Protein AF-A0A376FF50-F1 (afdb_monomer)

Solvent-accessible surface area (backbone atoms only — not comparable to full-atom values): 6793 Å² total; per-residue (Å²): 136,68,72,67,60,72,72,41,51,67,48,70,75,62,70,67,86,83,68,88,55,48,94,64,53,71,67,59,52,50,53,50,54,50,48,50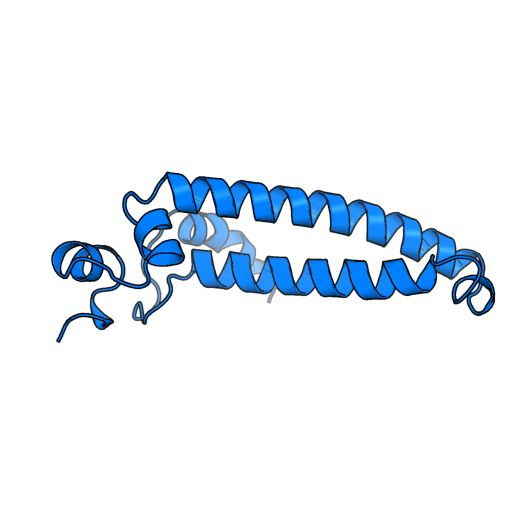,53,28,52,52,48,32,50,57,21,45,48,45,56,32,73,81,84,43,24,80,82,51,56,72,71,56,36,54,52,24,51,55,50,25,56,52,28,50,54,52,39,51,53,52,50,52,53,52,53,51,52,42,67,67,45,78,64,45,57,53,30,71,74,71,71,56,77,56,69,74,56,30,51,76,76,24,49,73,74,53,135

Organism: Enterobacter asburiae (NCBI:txid61645)

Radius of gyration: 19.46 Å; Cα contacts (8 Å, |Δi|>4): 78; chains: 1; bounding box: 48×35×45 Å

Foldseek 3Di:
DPVVVVVCPVVVVVPPDDDQQAPDDPVRVVLVVLLVVLVVLLVVLVQCLDPPPRVVVDDPVSNVVSVVSNVVSVVSNVVSVVVVVVVCVVLPCSVVCVPVVDDDLVSCCVHPVNVHD

Secondary structure (DSSP, 8-state):
--HHHHHHHHHHHHT---S---SS-HHHHHHHHHHHHHHHHHHHHHHHH-TTTTGGGS-HHHHHHHHHHHHHHHHHHHHHHHHHHHHHHHSTTHHHHHHHS---HHHHHHH-GGG--

pLDDT: mean 76.72, std 19.45, range [38.84, 97.5]

Structure (mmCIF, N/CA/C/O backbone):
data_AF-A0A376FF50-F1
#
_entry.id   AF-A0A376FF50-F1
#
loop_
_atom_site.group_PDB
_atom_site.id
_atom_site.type_symbol
_atom_site.label_atom_id
_atom_site.label_alt_id
_atom_site.label_comp_id
_atom_site.label_asym_id
_atom_site.label_entity_id
_atom_site.label_seq_id
_atom_site.pdbx_PDB_ins_code
_atom_site.Cartn_x
_atom_site.Cartn_y
_atom_site.Cartn_z
_atom_site.occupancy
_atom_site.B_iso_or_equiv
_atom_site.auth_seq_id
_atom_site.auth_comp_id
_atom_site.auth_asym_id
_atom_site.auth_atom_id
_atom_site.pdbx_PDB_model_num
ATOM 1 N N . MET A 1 1 ? -17.719 17.156 -13.826 1.00 40.12 1 MET A N 1
ATOM 2 C CA . MET A 1 1 ? -17.849 15.989 -12.921 1.00 40.12 1 MET A CA 1
ATOM 3 C C . MET A 1 1 ? -16.765 15.893 -11.836 1.00 40.12 1 MET A C 1
ATOM 5 O O . MET A 1 1 ? -16.840 14.989 -11.023 1.00 40.12 1 MET A O 1
ATOM 9 N N . ILE A 1 2 ? -15.793 16.817 -11.772 1.00 38.84 2 ILE A N 1
ATOM 10 C CA . ILE A 1 2 ? -14.728 16.839 -10.742 1.00 38.84 2 ILE A CA 1
ATOM 11 C C . ILE A 1 2 ? -15.051 17.818 -9.588 1.00 38.84 2 ILE A C 1
ATOM 13 O O . ILE A 1 2 ? -14.555 17.664 -8.477 1.00 38.84 2 ILE A O 1
ATOM 17 N N . SER A 1 3 ? -15.947 18.794 -9.802 1.00 45.56 3 SER A N 1
ATOM 18 C CA . SER A 1 3 ? -16.231 19.848 -8.810 1.00 45.56 3 SER A CA 1
ATOM 19 C C . SER A 1 3 ? -17.161 19.433 -7.661 1.00 45.56 3 SER A C 1
ATOM 21 O O . SER A 1 3 ? -17.151 20.083 -6.619 1.00 45.56 3 SER A O 1
ATOM 23 N N . PHE A 1 4 ? -17.935 18.352 -7.806 1.00 45.59 4 PHE A N 1
ATOM 24 C CA . PHE A 1 4 ? -18.808 17.858 -6.732 1.00 45.59 4 PHE A CA 1
ATOM 25 C C . PHE A 1 4 ? -18.011 17.115 -5.644 1.00 45.59 4 PHE A C 1
ATOM 27 O O . PHE A 1 4 ? -18.285 17.258 -4.457 1.00 45.59 4 PHE A O 1
ATOM 34 N N . TRP A 1 5 ? -16.953 16.402 -6.044 1.00 40.22 5 TRP A N 1
ATOM 35 C CA . TRP A 1 5 ? -16.090 15.623 -5.150 1.00 40.22 5 TRP A CA 1
ATOM 36 C C . TRP A 1 5 ? -15.263 16.502 -4.198 1.00 40.22 5 TRP A C 1
ATOM 38 O O . TRP A 1 5 ? -15.186 16.229 -3.002 1.00 40.22 5 TRP A O 1
ATOM 48 N N . ALA A 1 6 ? -14.706 17.609 -4.700 1.00 48.25 6 ALA A N 1
ATOM 49 C CA . ALA A 1 6 ? -13.875 18.507 -3.896 1.00 48.25 6 ALA A CA 1
ATOM 50 C C . ALA A 1 6 ? -14.661 19.240 -2.790 1.00 48.25 6 ALA A C 1
ATOM 52 O O . ALA A 1 6 ? -14.111 19.529 -1.730 1.00 48.25 6 ALA A O 1
ATOM 53 N N . LYS A 1 7 ? -15.957 19.511 -3.003 1.00 46.31 7 LYS A N 1
ATOM 54 C CA . LYS A 1 7 ? -16.807 20.185 -2.006 1.00 46.31 7 LYS A CA 1
ATOM 55 C C . LYS A 1 7 ? -17.262 19.267 -0.866 1.00 46.31 7 LYS A C 1
ATOM 57 O O . LYS A 1 7 ? -17.538 19.769 0.220 1.00 46.31 7 LYS A O 1
ATOM 62 N N . ASN A 1 8 ? -17.280 17.948 -1.071 1.00 43.94 8 ASN A N 1
ATOM 63 C CA . ASN A 1 8 ? -17.814 16.989 -0.097 1.00 43.94 8 ASN A CA 1
ATOM 64 C C . ASN A 1 8 ? -16.758 16.208 0.700 1.00 43.94 8 ASN A C 1
ATOM 66 O O . ASN A 1 8 ? -17.137 15.466 1.602 1.00 43.94 8 ASN A O 1
ATOM 70 N N . ILE A 1 9 ? -15.456 16.422 0.470 1.00 53.75 9 ILE A N 1
ATOM 71 C CA . ILE A 1 9 ? -14.382 15.840 1.303 1.00 53.75 9 ILE A CA 1
ATOM 72 C C . ILE A 1 9 ? -14.592 16.145 2.791 1.00 53.75 9 ILE A C 1
ATOM 74 O O . ILE A 1 9 ? -14.396 15.275 3.634 1.00 53.75 9 ILE A O 1
ATOM 78 N N . ARG A 1 10 ? -15.073 17.353 3.118 1.00 48.25 10 ARG A N 1
ATOM 79 C CA . ARG A 1 10 ? -15.350 17.725 4.509 1.00 48.25 10 ARG A CA 1
ATOM 80 C C . ARG A 1 10 ? -16.533 16.934 5.094 1.00 48.25 10 ARG A C 1
ATOM 82 O O . ARG A 1 10 ? -16.460 16.573 6.254 1.00 48.25 10 ARG A O 1
ATOM 89 N N . LYS A 1 11 ? -17.564 16.592 4.306 1.00 48.31 11 LYS A N 1
ATOM 90 C CA . LYS A 1 11 ? -18.682 15.721 4.741 1.00 48.31 11 LYS A CA 1
ATOM 91 C C . LYS A 1 11 ? -18.275 14.250 4.875 1.00 48.31 11 LYS A C 1
ATOM 93 O O . LYS A 1 11 ? -18.715 13.586 5.802 1.00 48.31 11 LYS A O 1
ATOM 98 N N . ILE A 1 12 ? -17.390 13.771 3.999 1.00 52.84 12 ILE A N 1
ATOM 99 C CA . ILE A 1 12 ? -16.847 12.401 4.031 1.00 52.84 12 ILE A CA 1
ATOM 100 C C . ILE A 1 12 ? -15.953 12.184 5.264 1.00 52.84 12 ILE A C 1
ATOM 102 O O . ILE A 1 12 ? -15.954 11.106 5.847 1.00 52.84 12 ILE A O 1
ATOM 106 N N . VAL A 1 13 ? -15.227 13.222 5.690 1.00 53.44 13 VAL A N 1
ATOM 107 C CA . VAL A 1 13 ? -14.429 13.223 6.929 1.00 53.44 13 VAL A CA 1
ATOM 108 C C . VAL A 1 13 ? -15.298 13.388 8.187 1.00 53.44 13 VAL A C 1
ATOM 110 O O . VAL A 1 13 ? -14.889 12.963 9.261 1.00 53.44 13 VAL A O 1
ATOM 113 N N . VAL A 1 14 ? -16.493 13.980 8.070 1.00 48.12 14 VAL A N 1
ATOM 114 C CA . VAL A 1 14 ? -17.377 14.328 9.204 1.00 48.12 14 VAL A CA 1
ATOM 115 C C . VAL A 1 14 ? -18.429 13.253 9.524 1.00 48.12 14 VAL A C 1
ATOM 117 O O . VAL A 1 14 ? -19.156 13.401 10.496 1.00 48.12 14 VAL A O 1
ATOM 120 N N . ASN A 1 15 ? -18.465 12.127 8.802 1.00 46.91 15 ASN A N 1
ATOM 121 C CA . ASN A 1 15 ? -19.360 11.004 9.119 1.00 46.91 15 ASN A CA 1
ATOM 122 C C . ASN A 1 15 ? -20.852 11.409 9.181 1.00 46.91 15 ASN A C 1
ATOM 124 O O . ASN A 1 15 ? -21.595 10.926 10.029 1.00 46.91 15 ASN A O 1
ATOM 128 N N . GLU A 1 16 ? -21.300 12.306 8.292 1.00 41.84 16 GLU A N 1
ATOM 129 C CA . GLU A 1 16 ? -22.737 12.426 8.026 1.00 41.84 16 GLU A CA 1
ATOM 130 C C . GLU A 1 16 ? -23.148 11.237 7.158 1.00 41.84 16 GLU A C 1
ATOM 132 O O . GLU A 1 16 ? -22.758 11.137 5.992 1.00 41.84 16 GLU A O 1
ATOM 137 N N . GLU A 1 17 ? -23.892 10.326 7.775 1.00 48.69 17 GLU A N 1
ATOM 138 C CA . GLU A 1 17 ? -24.445 9.108 7.201 1.00 48.69 17 GLU A CA 1
ATOM 139 C C . GLU A 1 17 ? -25.130 9.383 5.857 1.00 48.69 17 GLU A C 1
ATOM 141 O O . GLU A 1 17 ? -26.199 9.988 5.777 1.00 48.69 17 GLU A O 1
ATOM 146 N N . VAL A 1 18 ? -24.515 8.917 4.770 1.00 42.31 18 VAL A N 1
ATOM 147 C CA . VAL A 1 18 ? -25.173 8.837 3.463 1.00 42.31 18 VAL A CA 1
ATOM 148 C C . VAL A 1 18 ? -25.208 7.374 3.051 1.00 42.31 18 VAL A C 1
ATOM 150 O O . VAL A 1 18 ? -24.349 6.889 2.316 1.00 42.31 18 VAL A O 1
ATOM 153 N N . GLY A 1 19 ? -26.217 6.673 3.562 1.00 40.22 19 GLY A N 1
ATOM 154 C CA . GLY A 1 19 ? -26.606 5.343 3.108 1.00 40.22 19 GLY A CA 1
ATOM 155 C C . GLY A 1 19 ? -26.541 4.287 4.201 1.00 40.22 19 GLY A C 1
ATOM 156 O O . GLY A 1 19 ? -25.491 4.088 4.804 1.00 40.22 19 GLY A O 1
ATOM 157 N N . ASP A 1 20 ? -27.683 3.622 4.380 1.00 39.84 20 ASP A N 1
ATOM 158 C CA . ASP A 1 20 ? -27.923 2.375 5.111 1.00 39.84 20 ASP A CA 1
ATOM 159 C C . ASP A 1 20 ? -26.628 1.596 5.410 1.00 39.84 20 ASP A C 1
ATOM 161 O O . ASP A 1 20 ? -25.996 0.997 4.525 1.00 39.84 20 ASP A O 1
ATOM 165 N N . THR A 1 21 ? -26.172 1.681 6.658 1.00 46.78 21 THR A N 1
ATOM 166 C CA . THR A 1 21 ? -24.999 0.973 7.163 1.00 46.78 21 THR A CA 1
ATOM 167 C C . THR A 1 21 ? -25.334 -0.511 7.272 1.00 46.78 21 THR A C 1
ATOM 169 O O . THR A 1 21 ? -25.604 -1.054 8.338 1.00 46.78 21 THR A O 1
ATOM 172 N N . GLY A 1 22 ? -25.257 -1.211 6.136 1.00 52.88 22 GLY A N 1
ATOM 173 C CA . GLY A 1 22 ? -25.058 -2.658 6.142 1.00 52.88 22 GLY A CA 1
ATOM 174 C C . GLY A 1 22 ? -23.777 -3.035 6.911 1.00 52.88 22 GLY A C 1
ATOM 175 O O . GLY A 1 22 ? -23.040 -2.174 7.378 1.00 52.88 22 GLY A O 1
ATOM 176 N N . ARG A 1 23 ? -23.448 -4.331 6.973 1.00 53.94 23 ARG A N 1
ATOM 177 C CA . ARG A 1 23 ? -22.352 -4.959 7.760 1.00 53.94 23 ARG A CA 1
ATOM 178 C C . ARG A 1 23 ? -20.961 -4.272 7.797 1.00 53.94 23 ARG A C 1
ATOM 180 O O . ARG A 1 23 ? -20.150 -4.642 8.637 1.00 53.94 23 ARG A O 1
ATOM 187 N N . TYR A 1 24 ? -20.653 -3.332 6.898 1.00 59.56 24 TYR A N 1
ATOM 188 C CA . TYR A 1 24 ? -19.389 -2.582 6.870 1.00 59.56 24 TYR A CA 1
ATOM 189 C C . TYR A 1 24 ? -19.619 -1.089 6.626 1.00 59.56 24 TYR A C 1
ATOM 191 O O . TYR A 1 24 ? -20.325 -0.708 5.683 1.00 59.56 24 TYR A O 1
ATOM 199 N N . ASN A 1 25 ? -18.931 -0.253 7.405 1.00 70.44 25 ASN A N 1
ATOM 200 C CA . ASN A 1 25 ? -19.004 1.201 7.284 1.00 70.44 25 ASN A CA 1
ATOM 201 C C . ASN A 1 25 ? -18.306 1.719 6.001 1.00 70.44 25 ASN A C 1
ATOM 203 O O . ASN A 1 25 ? -17.518 1.019 5.352 1.00 70.44 25 ASN A O 1
ATOM 207 N N . PHE A 1 26 ? -18.596 2.963 5.604 1.00 69.50 26 PHE A N 1
ATOM 208 C CA . PHE A 1 26 ? -18.020 3.573 4.396 1.00 69.50 26 PHE A CA 1
ATOM 209 C C . PHE A 1 26 ? -16.483 3.669 4.453 1.00 69.50 26 PHE A C 1
ATOM 211 O O . PHE A 1 26 ? -15.806 3.402 3.459 1.00 69.50 26 PHE A O 1
ATOM 218 N N . GLY A 1 27 ? -15.917 3.981 5.624 1.00 70.12 27 GLY A N 1
ATOM 219 C CA . GLY A 1 27 ? -14.467 4.059 5.830 1.00 70.12 27 GLY A CA 1
ATOM 220 C C . GLY A 1 27 ? -13.754 2.720 5.607 1.00 70.12 27 GLY A C 1
ATOM 221 O O . GLY A 1 27 ? -12.739 2.669 4.917 1.00 70.12 27 GLY A O 1
ATOM 222 N N . GLN A 1 28 ? -14.321 1.621 6.104 1.00 76.00 28 GLN A N 1
ATOM 223 C CA . GLN A 1 28 ? -13.835 0.253 5.924 1.00 76.00 28 GLN A CA 1
ATOM 224 C C . GLN A 1 28 ? -13.847 -0.138 4.446 1.00 76.00 28 GLN A C 1
ATOM 226 O O . GLN A 1 28 ? -12.859 -0.680 3.954 1.00 76.00 28 GLN A O 1
ATOM 231 N N . LYS A 1 29 ? -14.917 0.198 3.710 1.00 79.38 29 LYS A N 1
ATOM 232 C CA . LYS A 1 29 ? -14.988 -0.025 2.255 1.00 79.38 29 LYS A CA 1
ATOM 233 C C . LYS A 1 29 ? -13.920 0.777 1.507 1.00 79.38 29 LYS A C 1
ATOM 235 O O . LYS A 1 29 ? -13.273 0.235 0.614 1.00 79.38 29 LYS A O 1
ATOM 240 N N . CYS A 1 30 ? -13.696 2.037 1.881 1.00 79.62 30 CYS A N 1
ATOM 241 C CA . CYS A 1 30 ? -12.648 2.869 1.286 1.00 79.62 30 CYS A CA 1
ATOM 242 C C . CYS A 1 30 ? -11.245 2.300 1.534 1.00 79.62 30 CYS A C 1
ATOM 244 O O . CYS A 1 30 ? -10.469 2.178 0.590 1.00 79.62 30 CYS A O 1
ATOM 246 N N . VAL A 1 31 ? -10.932 1.907 2.773 1.00 87.44 31 VAL A N 1
ATOM 247 C CA . VAL A 1 31 ? -9.645 1.281 3.125 1.00 87.44 31 VAL A CA 1
ATOM 248 C C . VAL A 1 31 ? -9.453 -0.036 2.369 1.00 87.44 31 VAL A C 1
ATOM 250 O O . VAL A 1 31 ? -8.370 -0.275 1.840 1.00 87.44 31 VAL A O 1
ATOM 253 N N . PHE A 1 32 ? -10.504 -0.851 2.245 1.00 86.06 32 PHE A N 1
ATOM 254 C CA . PHE A 1 32 ? -10.481 -2.100 1.482 1.00 86.06 32 PHE A CA 1
ATOM 255 C C . PHE A 1 32 ? -10.145 -1.873 0.002 1.00 86.06 32 PHE A C 1
ATOM 257 O O . PHE A 1 32 ? -9.191 -2.456 -0.514 1.00 86.06 32 PHE A O 1
ATOM 264 N N . TRP A 1 33 ? -10.877 -0.985 -0.677 1.00 86.62 33 TRP A N 1
ATOM 265 C CA . TRP A 1 33 ? -10.624 -0.691 -2.090 1.00 86.62 33 TRP A CA 1
ATOM 266 C C . TRP A 1 33 ? -9.261 -0.032 -2.313 1.00 86.62 33 TRP A C 1
ATOM 268 O O . TRP A 1 33 ? -8.565 -0.390 -3.262 1.00 86.62 33 TRP A O 1
ATOM 278 N N . ALA A 1 34 ? -8.843 0.877 -1.426 1.00 89.69 34 ALA A N 1
ATOM 279 C CA . ALA A 1 34 ? -7.516 1.482 -1.486 1.00 89.69 34 ALA A CA 1
ATOM 280 C C . ALA A 1 34 ? -6.408 0.423 -1.363 1.00 89.69 34 ALA A C 1
ATOM 282 O O . ALA A 1 34 ? -5.493 0.398 -2.186 1.00 89.69 34 ALA A O 1
ATOM 283 N N . ALA A 1 35 ? -6.515 -0.487 -0.388 1.00 91.88 35 ALA A N 1
ATOM 284 C CA . ALA A 1 35 ? -5.552 -1.568 -0.201 1.00 91.88 35 ALA A CA 1
ATOM 285 C C . ALA A 1 35 ? -5.469 -2.484 -1.433 1.00 91.88 35 ALA A C 1
ATOM 287 O O . ALA A 1 35 ? -4.367 -2.786 -1.887 1.00 91.88 35 ALA A O 1
ATOM 288 N N . ILE A 1 36 ? -6.610 -2.867 -2.022 1.00 94.44 36 ILE A N 1
ATOM 289 C CA . ILE A 1 36 ? -6.650 -3.688 -3.245 1.00 94.44 36 ILE A CA 1
ATOM 290 C C . ILE A 1 36 ? -5.949 -2.987 -4.405 1.00 94.44 36 ILE A C 1
ATOM 292 O O . ILE A 1 36 ? -5.107 -3.594 -5.066 1.00 94.44 36 ILE A O 1
ATOM 296 N N . ILE A 1 37 ? -6.267 -1.714 -4.652 1.00 94.44 37 ILE A N 1
ATOM 297 C CA . ILE A 1 37 ? -5.674 -0.956 -5.758 1.00 94.44 37 ILE A CA 1
ATOM 298 C C . ILE A 1 37 ? -4.152 -0.893 -5.599 1.00 94.44 37 ILE A C 1
ATOM 300 O O . ILE A 1 37 ? -3.427 -1.193 -6.549 1.00 94.44 37 ILE A O 1
ATOM 304 N N . PHE A 1 38 ? -3.648 -0.564 -4.407 1.00 95.62 38 PHE A N 1
ATOM 305 C CA . PHE A 1 38 ? -2.203 -0.486 -4.185 1.00 95.62 38 PHE A CA 1
ATOM 306 C C . PHE A 1 38 ? -1.512 -1.851 -4.232 1.00 95.62 38 PHE A C 1
ATOM 308 O O . PHE A 1 38 ? -0.406 -1.934 -4.762 1.00 95.62 38 PHE A O 1
ATOM 315 N N . LEU A 1 39 ? -2.154 -2.926 -3.766 1.00 95.62 39 LEU A N 1
ATOM 316 C CA . LEU A 1 39 ? -1.630 -4.288 -3.909 1.00 95.62 39 LEU A CA 1
ATOM 317 C C . LEU A 1 39 ? -1.515 -4.704 -5.379 1.00 95.62 39 LEU A C 1
ATOM 319 O O . LEU A 1 39 ? -0.486 -5.244 -5.781 1.00 95.62 39 LEU A O 1
ATOM 323 N N . VAL A 1 40 ? -2.527 -4.412 -6.200 1.00 97.12 40 VAL A N 1
ATOM 324 C CA . VAL A 1 40 ? -2.481 -4.692 -7.643 1.00 97.12 40 VAL A CA 1
ATOM 325 C C . VAL A 1 40 ? -1.387 -3.865 -8.321 1.00 97.12 40 VAL A C 1
ATOM 327 O O . VAL A 1 40 ? -0.612 -4.407 -9.109 1.00 97.12 40 VAL A O 1
ATOM 330 N N . LEU A 1 41 ? -1.267 -2.575 -7.987 1.00 95.75 41 LEU A N 1
ATOM 331 C CA . LEU A 1 41 ? -0.198 -1.719 -8.509 1.00 95.75 41 LEU A CA 1
ATOM 332 C C . LEU A 1 41 ? 1.188 -2.246 -8.125 1.00 95.75 41 LEU A C 1
ATOM 334 O O . LEU A 1 41 ? 2.070 -2.295 -8.983 1.00 95.75 41 LEU A O 1
ATOM 338 N N . LEU A 1 42 ? 1.379 -2.675 -6.874 1.00 96.81 42 LEU A N 1
ATOM 339 C CA . LEU A 1 42 ? 2.620 -3.292 -6.404 1.00 96.81 42 LEU A CA 1
ATOM 340 C C . LEU A 1 42 ? 2.930 -4.588 -7.142 1.00 96.81 42 LEU A C 1
ATOM 342 O O . LEU A 1 42 ? 4.071 -4.783 -7.546 1.00 96.81 42 LEU A O 1
ATOM 346 N N . LEU A 1 43 ? 1.932 -5.446 -7.354 1.00 97.38 43 LEU A N 1
ATOM 347 C CA . LEU A 1 43 ? 2.108 -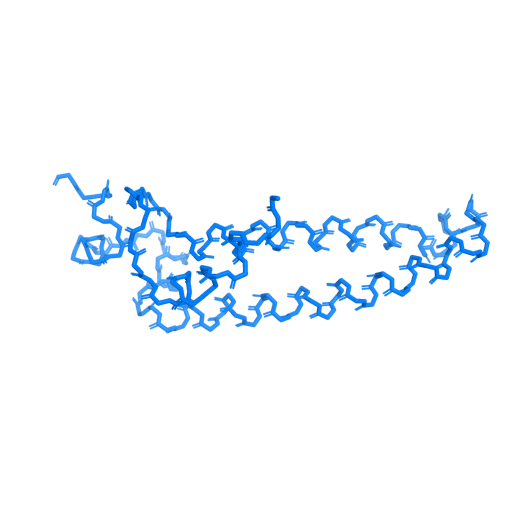6.708 -8.062 1.00 97.38 43 LEU A CA 1
ATOM 348 C C . LEU A 1 43 ? 2.547 -6.467 -9.510 1.00 97.38 43 LEU A C 1
ATOM 350 O O . LEU A 1 43 ? 3.569 -6.997 -9.937 1.00 97.38 43 LEU A O 1
ATOM 354 N N . VAL A 1 44 ? 1.817 -5.630 -10.253 1.00 96.81 44 VAL A N 1
ATOM 355 C CA . VAL A 1 44 ? 2.112 -5.350 -11.668 1.00 96.81 44 VAL A CA 1
ATOM 356 C C . VAL A 1 44 ? 3.482 -4.690 -11.815 1.00 96.81 44 VAL A C 1
ATOM 358 O O . VAL A 1 44 ? 4.314 -5.148 -12.597 1.00 96.81 44 VAL A O 1
ATOM 361 N N . SER A 1 45 ? 3.747 -3.636 -11.041 1.00 96.31 45 SER A N 1
ATOM 362 C CA . SER A 1 45 ? 5.040 -2.945 -11.084 1.00 96.31 45 SER A CA 1
ATOM 363 C C . SER A 1 45 ? 6.190 -3.829 -10.592 1.00 96.31 45 SER A C 1
ATOM 365 O O . SER A 1 45 ? 7.269 -3.792 -11.178 1.00 96.31 45 SER A O 1
ATOM 367 N N . GLY A 1 46 ? 5.947 -4.668 -9.581 1.00 96.38 46 GLY A N 1
ATOM 368 C CA . GLY A 1 46 ? 6.897 -5.630 -9.025 1.00 96.38 46 GLY A CA 1
ATOM 369 C C . GLY A 1 46 ? 7.311 -6.680 -10.048 1.00 96.38 46 GLY A C 1
ATOM 370 O O . GLY A 1 46 ? 8.502 -6.903 -10.240 1.00 96.38 46 GLY A O 1
ATOM 371 N N . VAL A 1 47 ? 6.345 -7.251 -10.776 1.00 96.44 47 VAL A N 1
ATOM 372 C CA . VAL A 1 47 ? 6.611 -8.181 -11.883 1.00 96.44 47 VAL A CA 1
ATOM 373 C C . VAL A 1 47 ? 7.454 -7.508 -12.968 1.00 96.44 47 VAL A C 1
ATOM 375 O O . VAL A 1 47 ? 8.432 -8.094 -13.419 1.00 96.44 47 VAL A O 1
ATOM 378 N N . ILE A 1 48 ? 7.154 -6.260 -13.342 1.00 95.25 48 ILE A N 1
ATOM 379 C CA . ILE A 1 48 ? 7.919 -5.538 -14.374 1.00 95.25 48 ILE A CA 1
ATOM 380 C C . ILE A 1 48 ? 9.385 -5.318 -13.962 1.00 95.25 48 ILE A C 1
ATOM 382 O O . ILE A 1 48 ? 10.278 -5.415 -14.803 1.00 95.25 48 ILE A O 1
ATOM 386 N N . ILE A 1 49 ? 9.668 -5.025 -12.688 1.00 95.94 49 ILE A N 1
ATOM 387 C CA . ILE A 1 49 ? 11.042 -4.776 -12.210 1.00 95.94 49 ILE A CA 1
ATOM 388 C C . ILE A 1 49 ? 11.782 -6.051 -11.774 1.00 95.94 49 ILE A C 1
ATOM 390 O O . ILE A 1 49 ? 12.971 -5.985 -11.449 1.00 95.94 49 ILE A O 1
ATOM 394 N N . TRP A 1 50 ? 11.122 -7.212 -11.784 1.00 96.38 50 TRP A N 1
ATOM 395 C CA . TRP A 1 50 ? 11.671 -8.456 -11.254 1.00 96.38 50 TRP A CA 1
ATOM 396 C C . TRP A 1 50 ? 12.798 -9.006 -12.133 1.00 96.38 50 TRP A C 1
ATOM 398 O O . TRP A 1 50 ? 12.582 -9.595 -13.197 1.00 96.38 50 TRP A O 1
ATOM 408 N N . ARG A 1 51 ? 14.035 -8.849 -11.658 1.00 91.31 51 ARG A N 1
ATOM 409 C CA . ARG A 1 51 ? 15.239 -9.424 -12.271 1.00 91.31 51 ARG A CA 1
ATOM 410 C C . ARG A 1 51 ? 15.604 -10.777 -11.638 1.00 91.31 51 ARG A C 1
ATOM 412 O O . ARG A 1 51 ? 15.431 -10.928 -10.432 1.00 91.31 51 ARG A O 1
ATOM 419 N N . PRO A 1 52 ? 16.150 -11.736 -12.409 1.00 91.38 52 PRO A N 1
ATOM 420 C CA . PRO A 1 52 ? 16.366 -11.702 -13.861 1.00 91.38 52 PRO A CA 1
ATOM 421 C C . PRO A 1 52 ? 15.149 -12.159 -14.690 1.00 91.38 52 PRO A C 1
ATOM 423 O O . PRO A 1 52 ? 15.221 -12.127 -15.909 1.00 91.38 52 PRO A O 1
ATOM 426 N N . TYR A 1 53 ? 14.055 -12.593 -14.062 1.00 92.75 53 TYR A N 1
ATOM 427 C CA . TYR A 1 53 ? 13.004 -13.369 -14.732 1.00 92.75 53 TYR A CA 1
ATOM 428 C C . TYR A 1 53 ? 12.140 -12.576 -15.726 1.00 92.75 53 TYR A C 1
ATOM 430 O O . TYR A 1 53 ? 11.927 -13.039 -16.842 1.00 92.75 53 TYR A O 1
ATOM 438 N N . PHE A 1 54 ? 11.649 -11.392 -15.347 1.00 90.75 54 PHE A N 1
ATOM 439 C CA . PHE A 1 54 ? 10.638 -10.657 -16.124 1.00 90.75 54 PHE A CA 1
ATOM 440 C C . PHE A 1 54 ? 11.144 -9.313 -16.644 1.00 90.75 54 PHE A C 1
ATOM 442 O O . PHE A 1 54 ? 10.826 -8.925 -17.765 1.00 90.75 54 PHE A O 1
ATOM 449 N N . ALA A 1 55 ? 11.988 -8.620 -15.878 1.00 89.31 55 ALA A N 1
ATOM 450 C CA . ALA A 1 55 ? 12.511 -7.310 -16.252 1.00 89.31 55 ALA A CA 1
ATOM 451 C C . ALA A 1 55 ? 13.213 -7.257 -17.625 1.00 89.31 55 ALA A C 1
ATOM 453 O O . ALA A 1 55 ? 13.032 -6.255 -18.313 1.00 89.31 55 ALA A O 1
ATOM 454 N N . PRO A 1 56 ? 13.972 -8.278 -18.083 1.00 91.94 56 PRO A N 1
ATOM 455 C CA . PRO A 1 56 ? 14.586 -8.240 -19.413 1.00 91.94 56 PRO A CA 1
ATOM 456 C C . PRO A 1 56 ? 13.588 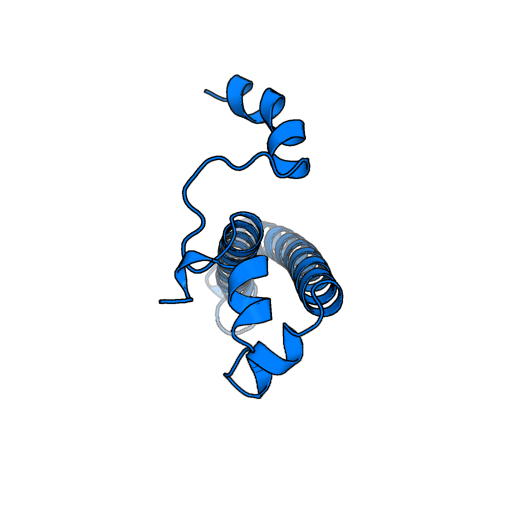-8.214 -20.580 1.00 91.94 56 PRO A C 1
ATOM 458 O O . PRO A 1 56 ? 13.970 -7.818 -21.677 1.00 91.94 56 PRO A O 1
ATOM 461 N N . ALA A 1 57 ? 12.328 -8.611 -20.364 1.00 92.88 57 ALA A N 1
ATOM 462 C CA . ALA A 1 57 ? 11.285 -8.582 -21.391 1.00 92.88 57 ALA A CA 1
ATOM 463 C C . ALA A 1 57 ? 10.691 -7.177 -21.617 1.00 92.88 57 ALA A C 1
ATOM 465 O O . ALA A 1 57 ? 9.961 -6.966 -22.585 1.00 92.88 57 ALA A O 1
ATOM 466 N N . PHE A 1 58 ? 10.992 -6.209 -20.744 1.00 92.12 58 PHE A N 1
ATOM 467 C CA . PHE A 1 58 ? 10.460 -4.848 -20.809 1.00 92.12 58 PHE A CA 1
ATOM 468 C C . PHE A 1 58 ? 11.532 -3.838 -21.232 1.00 92.12 58 PHE A C 1
ATOM 470 O O . PHE A 1 58 ? 12.724 -3.995 -20.967 1.00 92.12 58 PHE A O 1
ATOM 477 N N . SER A 1 59 ? 11.107 -2.746 -21.870 1.00 94.69 59 SER A N 1
ATOM 478 C CA . SER A 1 59 ? 12.016 -1.664 -22.254 1.00 94.69 59 SER A CA 1
ATOM 479 C C . SER A 1 59 ? 12.494 -0.865 -21.033 1.00 94.69 59 SER A C 1
ATOM 481 O O . SER A 1 59 ? 11.791 -0.724 -20.030 1.00 94.69 59 SER A O 1
ATOM 483 N N . ILE A 1 60 ? 13.695 -0.283 -21.122 1.00 92.69 60 ILE A N 1
ATOM 484 C CA . ILE A 1 60 ? 14.298 0.500 -20.027 1.00 92.69 60 ILE A CA 1
ATOM 485 C C . ILE A 1 60 ? 13.376 1.633 -19.520 1.00 92.69 60 ILE A C 1
ATOM 487 O O . ILE A 1 60 ? 13.277 1.791 -18.299 1.00 92.69 60 ILE A O 1
ATOM 491 N N . PRO A 1 61 ? 12.671 2.406 -20.378 1.00 95.31 61 PRO A N 1
ATOM 492 C CA . PRO A 1 61 ? 11.735 3.429 -19.905 1.00 95.31 61 PRO A CA 1
ATOM 493 C C . PRO A 1 61 ? 10.593 2.859 -19.052 1.00 95.31 61 PRO A C 1
ATOM 495 O O . PRO A 1 61 ? 10.253 3.443 -18.024 1.00 95.31 61 PRO A O 1
ATOM 498 N N . VAL A 1 62 ? 10.048 1.697 -19.431 1.00 94.75 62 VAL A N 1
ATOM 499 C CA . VAL A 1 62 ? 8.960 1.029 -18.697 1.00 94.75 62 VAL A CA 1
ATOM 500 C C . VAL A 1 62 ? 9.439 0.554 -17.329 1.00 94.75 62 VAL A C 1
ATOM 502 O O . VAL A 1 62 ? 8.762 0.793 -16.335 1.00 94.75 62 VAL A O 1
ATOM 505 N N . ILE A 1 63 ? 10.636 -0.034 -17.250 1.00 94.81 63 ILE A N 1
ATOM 506 C CA . ILE A 1 63 ? 11.229 -0.474 -15.976 1.00 94.81 63 ILE A CA 1
ATOM 507 C C . ILE A 1 63 ? 11.426 0.714 -15.025 1.00 94.81 63 ILE A C 1
ATOM 509 O O . ILE A 1 63 ? 11.131 0.608 -13.838 1.00 94.81 63 ILE A O 1
ATOM 513 N N . ARG A 1 64 ? 11.898 1.863 -15.530 1.00 96.12 64 ARG A N 1
ATOM 514 C CA . ARG A 1 64 ? 12.087 3.077 -14.713 1.00 96.12 64 ARG A CA 1
ATOM 515 C C . ARG A 1 64 ? 10.765 3.616 -14.174 1.00 96.12 64 ARG A C 1
ATOM 517 O O . ARG A 1 64 ? 10.684 3.959 -12.997 1.00 96.12 64 ARG A O 1
ATOM 524 N N . PHE A 1 65 ? 9.736 3.662 -15.019 1.00 96.62 65 PHE A N 1
ATOM 525 C CA . PHE A 1 65 ? 8.401 4.071 -14.592 1.00 96.62 65 PHE A CA 1
ATOM 526 C C . PHE A 1 65 ? 7.810 3.093 -13.570 1.00 96.62 65 PHE A C 1
ATOM 528 O O . PHE A 1 65 ? 7.293 3.522 -12.542 1.00 96.62 65 PHE A O 1
ATOM 535 N N . ALA A 1 66 ? 7.948 1.786 -13.808 1.00 95.19 66 ALA A N 1
ATOM 536 C CA . ALA A 1 66 ? 7.500 0.753 -12.883 1.00 95.19 66 ALA A CA 1
ATOM 537 C C . ALA A 1 66 ? 8.208 0.852 -11.528 1.00 95.19 66 ALA A C 1
ATOM 539 O O . ALA A 1 66 ? 7.549 0.714 -10.508 1.00 95.19 66 ALA A O 1
ATOM 540 N N . LEU A 1 67 ? 9.506 1.172 -11.494 1.00 96.19 67 LEU A N 1
ATOM 541 C CA . LEU A 1 67 ? 10.242 1.378 -10.244 1.00 96.19 67 LEU A CA 1
ATOM 542 C C . LEU A 1 67 ? 9.665 2.547 -9.430 1.00 96.19 67 LEU A C 1
ATOM 544 O O . LEU A 1 67 ? 9.381 2.394 -8.246 1.00 96.19 67 LEU A O 1
ATOM 548 N N . MET A 1 68 ? 9.435 3.695 -10.078 1.00 97.31 68 MET A N 1
ATOM 549 C CA . MET A 1 68 ? 8.820 4.864 -9.440 1.00 97.31 68 MET A CA 1
ATOM 550 C C . MET A 1 68 ? 7.408 4.547 -8.928 1.00 97.31 68 MET A C 1
ATOM 552 O O . MET A 1 68 ? 7.074 4.871 -7.788 1.00 97.31 68 MET A O 1
ATOM 556 N N . LEU A 1 69 ? 6.594 3.884 -9.757 1.00 96.75 69 LEU A N 1
ATOM 557 C CA . LEU A 1 69 ? 5.235 3.481 -9.404 1.00 96.75 69 LEU A CA 1
ATOM 558 C C . LEU A 1 69 ? 5.226 2.492 -8.233 1.00 96.75 69 LEU A C 1
ATOM 560 O O . LEU A 1 69 ? 4.403 2.635 -7.333 1.00 96.75 69 LEU A O 1
ATOM 564 N N . HIS A 1 70 ? 6.154 1.532 -8.213 1.00 97.38 70 HIS A N 1
ATOM 565 C CA . HIS A 1 70 ? 6.286 0.546 -7.144 1.00 97.38 70 HIS A CA 1
ATOM 566 C C . HIS A 1 70 ? 6.632 1.215 -5.814 1.00 97.38 70 HIS A C 1
ATOM 568 O O . HIS A 1 70 ? 5.967 0.969 -4.812 1.00 97.38 70 HIS A O 1
ATOM 574 N N . SER A 1 71 ? 7.624 2.113 -5.802 1.00 97.25 71 SER A N 1
ATOM 575 C CA . SER A 1 71 ? 7.998 2.859 -4.596 1.00 97.25 71 SER A CA 1
ATOM 576 C C . SER A 1 71 ? 6.847 3.719 -4.072 1.00 97.25 71 SER A C 1
ATOM 578 O O . SER A 1 71 ? 6.581 3.721 -2.872 1.00 97.25 71 SER A O 1
ATOM 580 N N . PHE A 1 72 ? 6.124 4.410 -4.957 1.00 97.44 72 PHE A N 1
ATOM 581 C CA . PHE A 1 72 ? 4.960 5.201 -4.563 1.00 97.44 72 PHE A CA 1
ATOM 582 C C . PHE A 1 72 ? 3.831 4.326 -4.001 1.00 97.44 72 PHE A C 1
ATOM 584 O O . PHE A 1 72 ? 3.302 4.617 -2.928 1.00 97.44 72 PHE A O 1
ATOM 591 N N . ALA A 1 73 ? 3.489 3.232 -4.689 1.00 96.44 73 ALA A N 1
ATOM 592 C CA . ALA A 1 73 ? 2.453 2.301 -4.250 1.00 96.44 73 ALA A CA 1
ATOM 593 C C . ALA A 1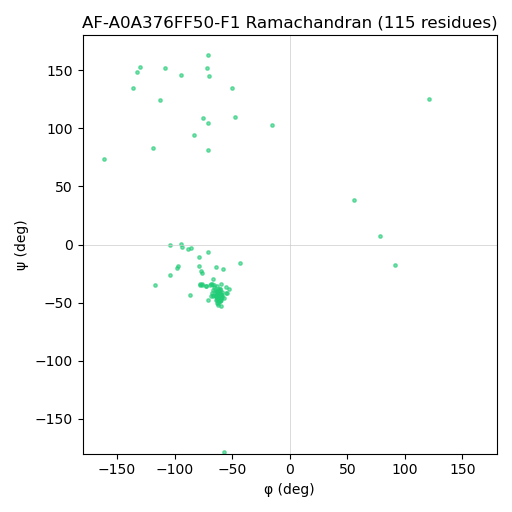 73 ? 2.813 1.626 -2.917 1.00 96.44 73 ALA A C 1
ATOM 595 O O . ALA A 1 73 ? 1.933 1.448 -2.078 1.00 96.44 73 ALA A O 1
ATOM 596 N N . ALA A 1 74 ? 4.095 1.318 -2.682 1.00 96.62 74 ALA A N 1
ATOM 597 C CA . ALA A 1 74 ? 4.575 0.767 -1.417 1.00 96.62 74 ALA A CA 1
ATOM 598 C C . ALA A 1 74 ? 4.338 1.741 -0.258 1.00 96.62 74 ALA A C 1
ATOM 600 O O . ALA A 1 74 ? 3.741 1.370 0.749 1.00 96.62 74 ALA A O 1
ATOM 601 N N . VAL A 1 75 ? 4.754 3.002 -0.415 1.00 97.50 75 VAL A N 1
ATOM 602 C CA . VAL A 1 75 ? 4.565 4.033 0.616 1.00 97.50 75 VAL A CA 1
ATOM 603 C C . VAL A 1 75 ? 3.078 4.284 0.870 1.00 97.50 75 VAL A C 1
ATOM 605 O O . VAL A 1 75 ? 2.651 4.326 2.022 1.00 97.50 75 VAL A O 1
ATOM 608 N N . ALA A 1 76 ? 2.274 4.397 -0.188 1.00 94.38 76 ALA A N 1
ATOM 609 C CA . ALA A 1 76 ? 0.836 4.601 -0.057 1.00 94.38 76 ALA A CA 1
ATOM 610 C C . ALA A 1 76 ? 0.148 3.423 0.655 1.00 94.38 76 ALA A C 1
ATOM 612 O O . ALA A 1 76 ? -0.669 3.647 1.549 1.00 94.38 76 ALA A O 1
ATOM 613 N N . LEU A 1 77 ? 0.514 2.177 0.329 1.00 94.81 77 LEU A N 1
ATOM 614 C CA . LEU A 1 77 ? -0.019 0.997 1.009 1.00 94.81 77 LEU A CA 1
ATOM 615 C C . LEU A 1 77 ? 0.376 0.969 2.489 1.00 94.81 77 LEU A C 1
ATOM 617 O O . LEU A 1 77 ? -0.470 0.669 3.325 1.00 94.81 77 LEU A O 1
ATOM 621 N N . ILE A 1 78 ? 1.617 1.332 2.833 1.00 95.88 78 ILE A N 1
ATOM 622 C CA . ILE A 1 78 ? 2.049 1.442 4.235 1.00 95.88 78 ILE A CA 1
ATOM 623 C C . ILE A 1 78 ? 1.152 2.428 4.993 1.00 95.88 78 ILE A C 1
ATOM 625 O O . ILE A 1 78 ? 0.657 2.092 6.067 1.00 95.88 78 ILE A O 1
ATOM 629 N N . VAL A 1 79 ? 0.871 3.604 4.423 1.00 94.88 79 VAL A N 1
ATOM 630 C CA . VAL A 1 79 ? -0.030 4.595 5.039 1.00 94.88 79 VAL A CA 1
ATOM 631 C C . VAL A 1 79 ? -1.446 4.034 5.214 1.00 94.88 79 VAL A C 1
ATOM 633 O O . VAL A 1 79 ? -2.035 4.192 6.282 1.00 94.88 79 VAL A O 1
ATOM 636 N N . VAL A 1 80 ? -1.987 3.337 4.208 1.00 92.56 80 VAL A N 1
ATOM 637 C CA . VAL A 1 80 ? -3.309 2.688 4.301 1.00 92.56 80 VAL A CA 1
ATOM 638 C C . VAL A 1 80 ? -3.342 1.654 5.429 1.00 92.56 80 VAL A C 1
ATOM 640 O O . VAL A 1 80 ? -4.293 1.634 6.210 1.00 92.56 80 VAL A O 1
ATOM 643 N N . ILE A 1 81 ? -2.297 0.835 5.565 1.00 93.12 81 ILE A N 1
ATOM 644 C CA . ILE A 1 81 ? -2.185 -0.156 6.641 1.00 93.12 81 ILE A CA 1
ATOM 645 C C . ILE A 1 81 ? -2.055 0.517 8.013 1.00 93.12 81 ILE A C 1
ATOM 647 O O . ILE A 1 81 ? -2.694 0.071 8.964 1.00 93.12 81 ILE A O 1
ATOM 651 N N . MET A 1 82 ? -1.307 1.617 8.133 1.00 92.62 82 MET A N 1
ATOM 652 C CA . MET A 1 82 ? -1.235 2.381 9.386 1.00 92.62 82 MET A CA 1
ATOM 653 C C . MET A 1 82 ? -2.615 2.892 9.817 1.00 92.62 82 MET A C 1
ATOM 655 O O . MET A 1 82 ? -2.998 2.717 10.973 1.00 92.62 82 MET A O 1
ATOM 659 N N . VAL A 1 83 ? -3.385 3.471 8.887 1.00 89.19 83 VAL A N 1
ATOM 660 C CA . VAL A 1 83 ? -4.760 3.929 9.151 1.00 89.19 83 VAL A CA 1
ATOM 661 C C . VAL A 1 83 ? -5.669 2.756 9.528 1.00 89.19 83 VAL A C 1
ATOM 663 O O . VAL A 1 83 ? -6.455 2.870 10.467 1.00 89.19 83 VAL A O 1
ATOM 666 N N . HIS A 1 84 ? -5.541 1.618 8.844 1.00 87.81 84 HIS A N 1
ATOM 667 C CA . HIS A 1 84 ? -6.300 0.403 9.141 1.00 87.81 84 HIS A CA 1
ATOM 668 C C . HIS A 1 84 ? -6.042 -0.117 10.566 1.00 87.81 84 HIS A C 1
ATOM 670 O O . HIS A 1 84 ? -6.992 -0.369 11.307 1.00 87.81 84 HIS A O 1
ATOM 676 N N . ILE A 1 85 ? -4.772 -0.225 10.973 1.00 89.56 85 ILE A N 1
ATOM 677 C CA . ILE A 1 85 ? -4.383 -0.670 12.320 1.00 89.56 85 ILE A CA 1
ATOM 678 C C . ILE A 1 85 ? -4.876 0.322 13.376 1.00 89.56 85 ILE A C 1
ATOM 680 O O . ILE A 1 85 ? -5.434 -0.087 14.393 1.00 89.56 85 ILE A O 1
ATOM 684 N N . TYR A 1 86 ? -4.712 1.624 13.129 1.00 86.62 86 TYR A N 1
ATOM 685 C CA . TYR A 1 86 ? -5.209 2.656 14.036 1.00 86.62 86 TYR A CA 1
ATOM 686 C C . TYR A 1 86 ? -6.726 2.549 14.238 1.00 86.62 86 TYR A C 1
ATOM 688 O O . TYR A 1 86 ? -7.191 2.559 15.375 1.00 86.62 86 TYR A O 1
ATOM 696 N N . ALA A 1 87 ? -7.496 2.368 13.161 1.00 82.94 87 ALA A N 1
ATOM 697 C CA . ALA A 1 87 ? -8.943 2.187 13.244 1.00 82.94 87 ALA A CA 1
ATOM 698 C C . ALA A 1 87 ? -9.332 0.923 14.034 1.00 82.94 87 ALA A C 1
ATOM 700 O O . ALA A 1 87 ? -10.256 0.970 14.846 1.00 82.94 87 ALA A O 1
ATOM 701 N N . ALA A 1 88 ? -8.604 -0.185 13.846 1.00 82.50 88 ALA A N 1
ATOM 702 C CA . ALA A 1 88 ? -8.836 -1.429 14.580 1.00 82.50 88 ALA A CA 1
ATOM 703 C C . ALA A 1 88 ? -8.545 -1.305 16.087 1.00 82.50 88 ALA A C 1
ATOM 705 O O . ALA A 1 88 ? -9.235 -1.923 16.895 1.00 82.50 88 ALA A O 1
ATOM 706 N N . LEU A 1 89 ? -7.545 -0.503 16.469 1.00 84.19 89 LEU A N 1
ATOM 707 C CA . LEU A 1 89 ? -7.217 -0.224 17.872 1.00 84.19 89 LEU A CA 1
ATOM 708 C C . LEU A 1 89 ? -8.175 0.789 18.511 1.00 84.19 89 LEU A C 1
ATOM 710 O O . LEU A 1 89 ? -8.464 0.696 19.702 1.00 84.19 89 LEU A O 1
ATOM 714 N N . TRP A 1 90 ? -8.657 1.760 17.733 1.00 78.44 90 TRP A N 1
ATOM 715 C CA . TRP A 1 90 ? -9.558 2.809 18.208 1.00 78.44 90 TRP A CA 1
ATOM 716 C C . TRP A 1 90 ? -10.942 2.262 18.569 1.00 78.44 90 TRP A C 1
ATOM 718 O O . TRP A 1 90 ? -11.498 2.592 19.618 1.00 78.44 90 TRP A O 1
ATOM 728 N N . VAL A 1 91 ? -11.497 1.396 17.718 1.00 75.69 91 VAL A N 1
ATOM 729 C CA . VAL A 1 91 ? -12.796 0.767 17.964 1.00 75.69 91 VAL A CA 1
ATOM 730 C C . VAL A 1 91 ? -12.589 -0.442 18.877 1.00 75.69 91 VAL A C 1
ATOM 732 O O . VAL A 1 91 ? -12.274 -1.547 18.424 1.00 75.69 91 VAL A O 1
ATOM 735 N N . LYS A 1 92 ? -12.753 -0.225 20.187 1.00 74.00 92 LYS A N 1
ATOM 736 C CA . LYS A 1 92 ? -12.649 -1.272 21.218 1.00 74.00 92 LYS A CA 1
ATOM 737 C C . LYS A 1 92 ? -13.515 -2.475 20.840 1.00 74.00 92 LYS A C 1
ATOM 739 O O . LYS A 1 92 ? -14.646 -2.284 20.422 1.0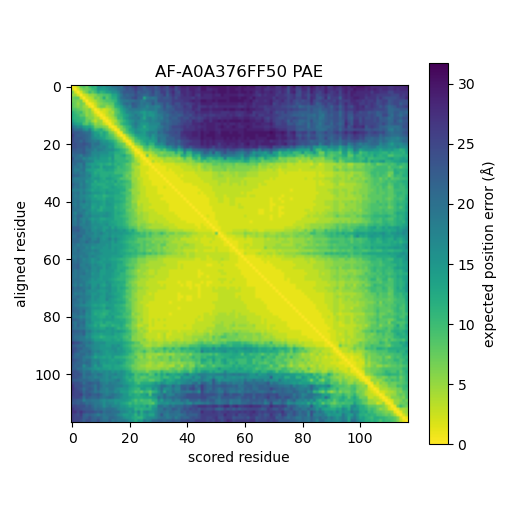0 74.00 92 LYS A O 1
ATOM 744 N N . GLY A 1 93 ? -12.991 -3.692 20.975 1.00 70.44 93 GLY A N 1
ATOM 745 C CA . GLY A 1 93 ? -13.691 -4.932 20.601 1.00 70.44 93 GLY A CA 1
ATOM 746 C C . GLY A 1 93 ? -13.448 -5.409 19.163 1.00 70.44 93 GLY A C 1
ATOM 747 O O . GLY A 1 93 ? -13.612 -6.594 18.897 1.00 70.44 93 GLY A O 1
ATOM 748 N N . THR A 1 94 ? -12.949 -4.556 18.257 1.00 75.75 94 THR A N 1
ATOM 749 C CA . THR A 1 94 ? -12.695 -4.941 16.849 1.00 75.75 94 THR A CA 1
ATOM 750 C C . THR A 1 94 ? -11.633 -6.029 16.716 1.00 75.75 94 THR A C 1
ATOM 752 O O . THR A 1 94 ? -11.779 -6.944 15.914 1.00 75.75 94 THR A O 1
ATOM 755 N N . ILE A 1 95 ? -10.556 -5.962 17.503 1.00 79.06 95 ILE A N 1
ATOM 756 C CA . ILE A 1 95 ? -9.488 -6.975 17.456 1.00 79.06 95 ILE A CA 1
ATOM 757 C C . ILE A 1 95 ? -10.002 -8.328 17.956 1.00 79.06 95 ILE A C 1
ATOM 759 O O . ILE A 1 95 ? -9.775 -9.339 17.299 1.00 79.06 95 ILE A O 1
ATOM 763 N N . THR A 1 96 ? -10.746 -8.342 19.064 1.00 77.25 96 THR A N 1
ATOM 764 C CA . THR A 1 96 ? -11.398 -9.550 19.589 1.00 77.25 96 THR A CA 1
ATOM 765 C C . THR A 1 96 ? -12.364 -10.136 18.562 1.00 77.25 96 THR A C 1
ATOM 767 O O . THR A 1 96 ? -12.299 -11.326 18.281 1.00 77.25 96 THR A O 1
ATOM 770 N N . ALA A 1 97 ? -13.164 -9.296 17.901 1.00 78.00 97 ALA A N 1
ATOM 771 C CA . ALA A 1 97 ? -14.048 -9.721 16.819 1.00 78.00 97 ALA A CA 1
ATOM 772 C C . ALA A 1 97 ? -13.291 -10.381 15.651 1.00 78.00 97 ALA A C 1
ATOM 774 O O . ALA A 1 97 ? -13.753 -11.378 15.102 1.00 78.00 97 ALA A O 1
ATOM 775 N N . MET A 1 98 ? -12.124 -9.845 15.271 1.00 83.06 98 MET A N 1
ATOM 776 C CA . MET A 1 98 ? -11.302 -10.390 14.182 1.00 83.06 98 MET A CA 1
ATOM 777 C C . MET A 1 98 ? -10.601 -11.702 14.551 1.00 83.06 98 MET A C 1
ATOM 779 O O . MET A 1 98 ? -10.434 -12.556 13.685 1.00 83.06 98 MET A O 1
ATOM 783 N N . VAL A 1 99 ? -10.167 -11.850 15.804 1.00 81.81 99 VAL A N 1
ATOM 784 C CA . VAL A 1 99 ? -9.405 -13.024 16.260 1.00 81.81 99 VAL A CA 1
ATOM 785 C C . VAL A 1 99 ? -10.328 -14.159 16.693 1.00 81.81 99 VAL A C 1
ATOM 787 O O . VAL A 1 99 ? -10.082 -15.313 16.356 1.00 81.81 99 VAL A O 1
ATOM 790 N N . GLU A 1 100 ? -11.386 -13.840 17.433 1.00 78.50 100 GLU A N 1
ATOM 791 C CA . GLU A 1 100 ? -12.274 -14.830 18.043 1.00 78.50 100 GLU A CA 1
ATOM 792 C C . GLU A 1 100 ? -13.530 -15.095 17.200 1.00 78.50 100 GLU A C 1
ATOM 794 O O . GLU A 1 100 ? -14.183 -16.121 17.373 1.00 78.50 100 GLU A O 1
ATOM 799 N N . GLY A 1 101 ? -13.875 -14.202 16.266 1.00 76.00 101 GLY A N 1
ATOM 800 C CA . GLY A 1 101 ? -14.979 -14.398 15.321 1.00 76.00 101 GLY A CA 1
ATOM 801 C C . GLY A 1 101 ? -16.383 -14.143 15.883 1.00 76.00 101 GLY A C 1
ATOM 802 O O . GLY A 1 101 ? -17.363 -14.394 15.182 1.00 76.00 101 GLY A O 1
ATOM 803 N N . TRP A 1 102 ? -16.503 -13.632 17.111 1.00 71.44 102 TRP A N 1
ATOM 804 C CA . TRP A 1 102 ? -17.779 -13.298 17.751 1.00 71.44 102 TRP A CA 1
ATOM 805 C C . TRP A 1 102 ? -17.759 -11.877 18.329 1.00 71.44 102 TRP A C 1
ATOM 807 O O . TRP A 1 102 ? -16.706 -11.332 18.657 1.00 71.44 102 TRP A O 1
ATOM 817 N N . VAL A 1 103 ? -18.937 -11.258 18.410 1.00 67.38 103 VAL A N 1
ATOM 818 C CA . VAL A 1 103 ? -19.148 -9.901 18.936 1.00 67.38 103 VAL A CA 1
ATOM 819 C C . VAL A 1 103 ? -20.315 -9.910 19.913 1.00 67.38 103 VAL A C 1
ATOM 821 O O . VAL A 1 103 ? -21.252 -10.693 19.750 1.00 67.38 103 VAL A O 1
ATOM 824 N N . THR A 1 104 ? -20.278 -9.050 20.932 1.00 71.38 104 THR A N 1
ATOM 825 C CA . THR A 1 104 ? -21.425 -8.870 21.830 1.00 71.38 104 THR A CA 1
ATOM 826 C C . THR A 1 104 ? -22.561 -8.157 21.094 1.00 71.38 104 THR A C 1
ATOM 828 O O . THR A 1 104 ? -22.310 -7.276 20.272 1.00 71.38 104 THR A O 1
ATOM 831 N N . SER A 1 105 ? -23.817 -8.505 21.394 1.00 61.38 105 SER A N 1
ATOM 832 C CA . SER A 1 105 ? -25.000 -7.887 20.766 1.00 61.38 105 SER A CA 1
ATOM 833 C C . SER A 1 105 ? -25.011 -6.363 20.920 1.00 61.38 105 SER A C 1
ATOM 835 O O . SER A 1 105 ? -25.224 -5.655 19.943 1.00 61.38 105 SER A O 1
ATOM 837 N N . THR A 1 106 ? -24.643 -5.866 22.102 1.00 65.12 106 THR A N 1
ATOM 838 C CA . THR A 1 106 ? -24.495 -4.431 22.402 1.00 65.12 106 THR A CA 1
ATOM 839 C C . THR A 1 106 ? -23.459 -3.725 21.524 1.00 65.12 106 THR A C 1
ATOM 841 O O . THR A 1 106 ? -23.633 -2.568 21.165 1.00 65.12 106 THR A O 1
ATOM 844 N N . TRP A 1 107 ? -22.386 -4.419 21.134 1.00 60.84 107 TRP A N 1
ATOM 845 C CA . TRP A 1 107 ? -21.362 -3.873 20.242 1.00 60.84 107 TRP A CA 1
ATOM 846 C C . TRP A 1 107 ? -21.823 -3.888 18.781 1.00 60.84 107 TRP A C 1
ATOM 848 O O . TRP A 1 107 ? -21.509 -2.977 18.015 1.00 60.84 107 TRP A O 1
ATOM 858 N N . GLY A 1 108 ? -22.596 -4.910 18.401 1.00 59.47 108 GLY A N 1
ATOM 859 C CA . GLY A 1 108 ? -23.265 -4.984 17.104 1.00 59.47 108 GLY A CA 1
ATOM 860 C C . GLY A 1 108 ? -24.251 -3.834 16.900 1.00 59.47 108 GLY A C 1
ATOM 861 O O . GLY A 1 108 ? -24.205 -3.198 15.855 1.00 59.47 108 GLY A O 1
ATOM 862 N N . GLU A 1 109 ? -25.064 -3.505 17.908 1.00 59.78 109 GLU A N 1
ATOM 863 C CA . GLU A 1 109 ? -26.018 -2.385 17.847 1.00 59.78 109 GLU A CA 1
ATOM 864 C C . GLU A 1 109 ? -25.321 -1.031 17.628 1.00 59.78 109 GLU A C 1
ATOM 866 O O . GLU A 1 109 ? -25.777 -0.236 16.809 1.00 59.78 109 GLU A O 1
ATOM 871 N N . GLU A 1 110 ? -24.188 -0.780 18.296 1.00 61.53 110 GLU A N 1
ATOM 872 C CA . GLU A 1 110 ? -23.450 0.488 18.172 1.00 61.53 110 GLU A CA 1
ATOM 873 C C . GLU A 1 110 ? -22.650 0.618 16.866 1.00 61.53 110 GLU A C 1
ATOM 875 O O . GLU A 1 110 ? -22.481 1.720 16.345 1.00 61.53 110 GLU A O 1
ATOM 880 N N . THR A 1 111 ? -22.110 -0.485 16.337 1.00 58.97 111 THR A N 1
ATOM 881 C CA . THR A 1 111 ? -21.169 -0.441 15.199 1.00 58.97 111 THR A CA 1
ATOM 882 C C . THR A 1 111 ? -21.779 -0.858 13.866 1.00 58.97 111 THR A C 1
ATOM 884 O O . THR A 1 111 ? -21.278 -0.466 12.808 1.00 58.97 111 THR A O 1
ATOM 887 N N . SER A 1 112 ? -22.821 -1.687 13.881 1.00 57.69 112 SER A N 1
ATOM 888 C CA . SER A 1 112 ? -23.489 -2.239 12.699 1.00 57.69 112 SER A CA 1
ATOM 889 C C . SER A 1 112 ? -24.890 -2.745 13.077 1.00 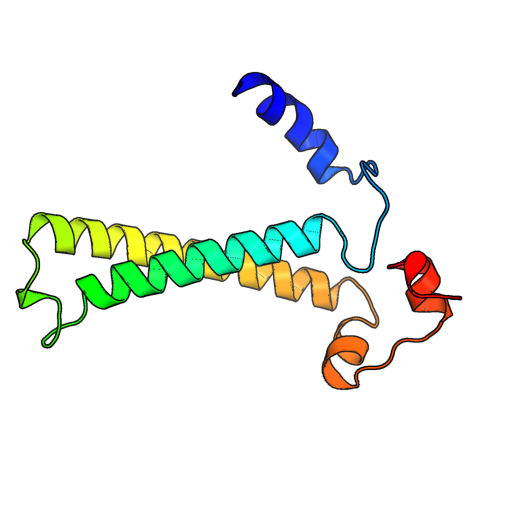57.69 112 SER A C 1
ATOM 891 O O . SER A 1 112 ? -25.102 -3.961 13.133 1.00 57.69 112 SER A O 1
ATOM 893 N N . PRO A 1 113 ? -25.858 -1.838 13.313 1.00 55.69 113 PRO A N 1
ATOM 894 C CA . PRO A 1 113 ? -27.184 -2.185 13.835 1.00 55.69 113 PRO A CA 1
ATOM 895 C C . PRO A 1 113 ? -27.954 -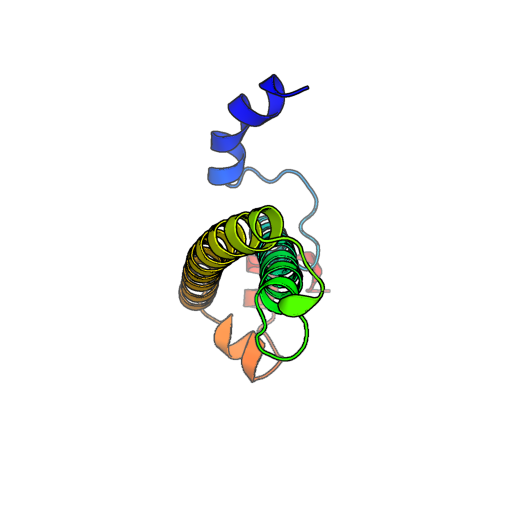3.196 12.969 1.00 55.69 113 PRO A C 1
ATOM 897 O O . PRO A 1 113 ? -28.802 -3.919 13.474 1.00 55.69 113 PRO A O 1
ATOM 900 N N . ALA A 1 114 ? -27.606 -3.336 11.686 1.00 57.16 114 ALA A N 1
ATOM 901 C CA . ALA A 1 114 ? -28.169 -4.339 10.780 1.00 57.16 114 ALA A CA 1
ATOM 902 C C . ALA A 1 114 ? -27.742 -5.803 11.064 1.00 57.16 114 ALA A C 1
ATOM 904 O O . ALA A 1 114 ? -28.213 -6.714 10.385 1.00 57.16 114 ALA A O 1
ATOM 905 N N . LEU A 1 115 ? -26.812 -6.052 11.995 1.00 53.31 115 LEU A N 1
ATOM 906 C CA . LEU A 1 115 ? -26.348 -7.401 12.364 1.00 53.31 115 LEU A CA 1
ATOM 907 C C . LEU A 1 115 ? -27.089 -8.009 13.559 1.00 53.31 115 LEU A C 1
ATOM 909 O O . LEU A 1 115 ? -26.798 -9.149 13.928 1.00 53.31 115 LEU A O 1
ATOM 913 N N . VAL A 1 116 ? -28.015 -7.265 14.160 1.00 52.81 116 VAL A N 1
ATOM 914 C CA . VAL A 1 116 ? -28.736 -7.656 15.372 1.00 52.81 116 VAL A CA 1
ATOM 915 C C . VAL A 1 116 ? -30.208 -7.876 14.987 1.00 52.81 116 VAL A C 1
ATOM 917 O O . VAL A 1 116 ? -30.770 -6.997 14.335 1.00 52.81 116 VAL A O 1
ATOM 920 N N . PRO A 1 117 ? -30.797 -9.061 15.253 1.00 53.25 117 PRO A N 1
A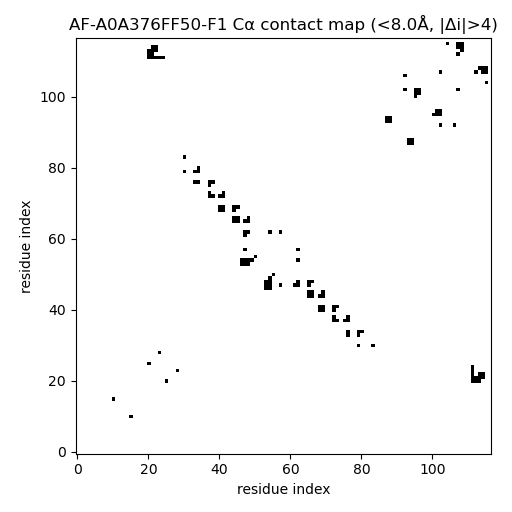TOM 921 C CA . PRO A 1 117 ? -32.184 -9.370 14.890 1.00 53.25 117 PRO A CA 1
ATOM 922 C C . PRO A 1 117 ? -33.217 -8.578 15.699 1.00 53.25 117 PRO A C 1
ATOM 924 O O . PRO A 1 117 ? -32.922 -8.237 16.866 1.00 53.25 117 PRO A O 1
#

Nearest PDB structures (foldseek):
  1kqf-assembly1_C  TM=8.766E-01  e=1.943E-07  Escherichia coli

InterPro domains:
  IPR011577 Cytochrome b561, bacterial/Ni-hydrogenase [PF01292] (20-101)
  IPR016174 Di-haem cytochrome, transmembrane [SSF81342] (15-110)
  IPR051817 Formate dehydrog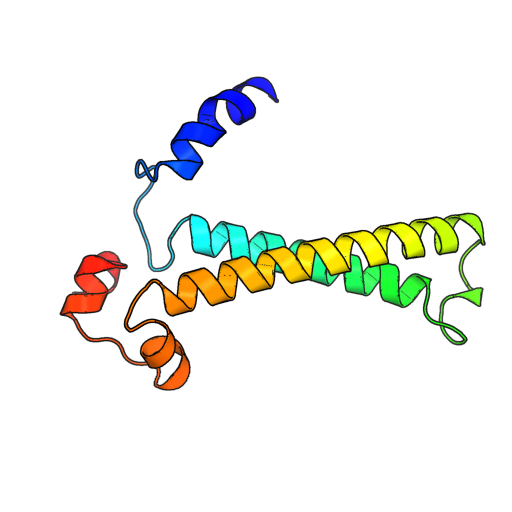enase cytochrome b556 subunit [PTHR30074] (4-110)

Sequence (117 aa):
MISFWAKNIRKIVVNEEVGDTGRYNFGQKCVFWAAIIFLVLLLVSGVIIWRPYFAPAFSIPVIRFALMLHSFAAVALIVVIMVHIYAALWVKGTITAMVEGWVTSTWGEETSPALVP

Mean predicted aligned error: 11.31 Å